Protein AF-A0A2T6BY23-F1 (afdb_monomer_lite)

Secondary structure (DSSP, 8-state):
--HHHHHHHIIIIIIIIIIHHHHHHHHHHHHHHHHHT----STHHHHHHHHHHHHHHHHHHHHHH-HHHHHHHHHS-GGG--HHHHHHHHHHHHHHHHHHHHHHH--HHHHHHHHHS-SS-HHHHHHHHHHHHHHHHHHHHHHHHHHHHHH--

Sequence (153 aa):
MNNEKINAFFNDIVLNKFVLNFVPGLILFFTFSSFVNFSVSDGLLSLLIIVIFSWVLGMLLEMVFFKKVYHTRRTEKEANSNVNEHLNLLYGKLGISILIACLFWIDIEAIMNYFDRSYKDHTEAVFIVIKFLVVVLTGIFLYLHYLKSRIKD

pLDDT: mean 75.95, std 12.86, range [45.44, 92.81]

Foldseek 3Di:
DDVVVVVVVCCVPVLVQPLQQQVLLLLVCVLCCVVVVDPQDDDDVSVVVSRVRSNVSSLVLCCVVVVVVNVCPVPPPPRDDDSVLSVLSSLQSNLVSLQVSLVSPDPVVVVVVVVVDDDDCVPVVVVVVVVSVVSNVSSVVSNVSSVVVVVVD

Structure (mmCIF, N/CA/C/O backbone):
data_AF-A0A2T6BY23-F1
#
_entry.id   AF-A0A2T6BY23-F1
#
loop_
_atom_site.group_PDB
_atom_site.id
_atom_site.type_symbol
_atom_site.label_atom_id
_atom_site.label_alt_id
_atom_site.label_comp_id
_atom_site.label_asym_id
_atom_site.label_entity_id
_atom_site.label_seq_id
_atom_site.pdbx_PDB_ins_code
_atom_site.Cartn_x
_atom_site.Cartn_y
_atom_site.Cartn_z
_atom_site.occupancy
_atom_site.B_iso_or_equiv
_atom_site.auth_seq_id
_atom_site.auth_comp_id
_atom_site.auth_asym_id
_atom_site.auth_atom_id
_atom_site.pdbx_PDB_model_num
ATOM 1 N N . MET A 1 1 ? -2.807 19.699 30.795 1.00 52.25 1 MET A N 1
ATOM 2 C CA . MET A 1 1 ? -3.381 19.012 29.616 1.00 52.25 1 MET A CA 1
ATOM 3 C C . MET A 1 1 ? -3.053 17.535 29.777 1.00 52.25 1 MET A C 1
ATOM 5 O O . MET A 1 1 ? -1.885 17.228 29.947 1.00 52.25 1 MET A O 1
ATOM 9 N N . ASN A 1 2 ? -4.055 16.659 29.912 1.00 66.31 2 ASN A N 1
ATOM 10 C CA . ASN A 1 2 ? -3.843 15.277 30.367 1.00 66.31 2 ASN A CA 1
ATOM 11 C C . ASN A 1 2 ? -3.154 14.459 29.258 1.00 66.31 2 ASN A C 1
ATOM 13 O O . ASN A 1 2 ? -3.706 14.387 28.159 1.00 66.31 2 ASN A O 1
ATOM 17 N N . ASN A 1 3 ? -1.987 13.860 29.527 1.00 70.31 3 ASN A N 1
ATOM 18 C CA . ASN A 1 3 ? -1.213 13.077 28.544 1.00 70.31 3 ASN A CA 1
ATOM 19 C C . ASN A 1 3 ? -2.058 11.999 27.843 1.00 70.31 3 ASN A C 1
ATOM 21 O O . ASN A 1 3 ? -1.875 11.732 26.661 1.00 70.31 3 ASN A O 1
ATOM 25 N N . GLU A 1 4 ? -3.050 11.447 28.536 1.00 73.06 4 GLU A N 1
ATOM 26 C CA . GLU A 1 4 ? -3.992 10.465 27.991 1.00 73.06 4 GLU A CA 1
ATOM 27 C C . GLU A 1 4 ? -4.854 11.017 26.848 1.00 73.06 4 GLU A C 1
ATOM 29 O O . GLU A 1 4 ? -5.078 10.330 25.856 1.00 73.06 4 GLU A O 1
ATOM 34 N N . LYS A 1 5 ? -5.297 12.279 26.934 1.00 71.44 5 LYS A N 1
ATOM 35 C CA . LYS A 1 5 ? -6.093 12.916 25.871 1.00 71.44 5 LYS A CA 1
ATOM 36 C C . LYS A 1 5 ? -5.243 13.224 24.640 1.00 71.44 5 LYS A C 1
ATOM 38 O O . LYS A 1 5 ? -5.735 13.118 23.523 1.00 71.44 5 LYS A O 1
ATOM 43 N N . ILE A 1 6 ? -3.975 13.585 24.849 1.00 72.75 6 ILE A N 1
ATOM 44 C CA . ILE A 1 6 ? -3.017 13.835 23.764 1.00 72.75 6 ILE A CA 1
ATOM 45 C C . ILE A 1 6 ? -2.689 12.522 23.049 1.00 72.75 6 ILE A C 1
ATOM 47 O O . ILE A 1 6 ? -2.744 12.476 21.825 1.00 72.75 6 ILE A O 1
ATOM 51 N N . ASN A 1 7 ? -2.439 11.444 23.796 1.00 72.19 7 ASN A N 1
ATOM 52 C CA . ASN A 1 7 ? -2.195 10.120 23.222 1.00 72.19 7 ASN A CA 1
ATOM 53 C C . ASN A 1 7 ? -3.417 9.582 22.468 1.00 72.19 7 ASN A C 1
ATOM 55 O O . ASN A 1 7 ? -3.268 9.042 21.375 1.00 72.19 7 ASN A O 1
ATOM 59 N N . ALA A 1 8 ? -4.627 9.776 23.000 1.00 69.56 8 ALA A N 1
ATOM 60 C CA . ALA A 1 8 ? -5.859 9.404 22.307 1.00 69.56 8 ALA A CA 1
ATOM 61 C C . ALA A 1 8 ? -6.040 10.188 20.994 1.00 69.56 8 ALA A C 1
ATOM 63 O O . ALA A 1 8 ? -6.354 9.597 19.965 1.00 69.56 8 ALA A O 1
ATOM 64 N N . PHE A 1 9 ? -5.773 11.498 21.007 1.00 73.19 9 PHE A N 1
ATOM 65 C CA . PHE A 1 9 ? -5.810 12.340 19.808 1.00 73.19 9 PHE A CA 1
ATOM 66 C C . PHE A 1 9 ? -4.767 11.909 18.768 1.00 73.19 9 PHE A C 1
ATOM 68 O O . PHE A 1 9 ? -5.081 11.806 17.584 1.00 73.19 9 PHE A O 1
ATOM 75 N N . PHE A 1 10 ? -3.535 11.622 19.197 1.00 72.38 10 PHE A N 1
ATOM 76 C CA . PHE A 1 10 ? -2.470 11.157 18.307 1.00 72.38 10 PHE A CA 1
ATOM 77 C C . PHE A 1 10 ? -2.808 9.804 17.676 1.00 72.38 10 PHE A C 1
ATOM 79 O O . PHE A 1 10 ? -2.665 9.637 16.467 1.00 72.38 10 PHE A O 1
ATOM 86 N N . ASN A 1 11 ? -3.303 8.852 18.465 1.00 71.50 11 ASN A N 1
ATOM 87 C CA . ASN A 1 11 ? -3.685 7.539 17.953 1.00 71.50 11 ASN A CA 1
ATOM 88 C C . ASN A 1 11 ? -4.866 7.637 16.978 1.00 71.50 11 ASN A C 1
ATOM 90 O O . ASN A 1 11 ? -4.831 7.030 15.910 1.00 71.50 11 ASN A O 1
ATOM 94 N N . ASP A 1 12 ? -5.881 8.445 17.281 1.00 69.69 12 ASP A N 1
ATOM 95 C CA . ASP A 1 12 ? -7.041 8.561 16.398 1.00 69.69 12 ASP A CA 1
ATOM 96 C C . ASP A 1 12 ? -6.727 9.323 15.095 1.00 69.69 12 ASP A C 1
ATOM 98 O O . ASP A 1 12 ? -7.106 8.920 13.995 1.00 69.69 12 ASP A O 1
ATOM 102 N N . ILE A 1 13 ? -5.992 10.430 15.173 1.00 72.69 13 ILE A N 1
ATOM 103 C CA . ILE A 1 13 ? -5.765 11.274 13.993 1.00 72.69 13 ILE A CA 1
ATOM 104 C C . ILE A 1 13 ? -4.537 10.827 13.212 1.00 72.69 13 ILE A C 1
ATOM 106 O O . ILE A 1 13 ? -4.606 10.658 11.993 1.00 72.69 13 ILE A O 1
ATOM 110 N N . VAL A 1 14 ? -3.410 10.616 13.889 1.00 74.75 14 VAL A N 1
ATOM 111 C CA . VAL A 1 14 ? -2.148 10.317 13.208 1.00 74.75 14 VAL A CA 1
ATOM 112 C C . VAL A 1 14 ? -2.109 8.857 12.788 1.00 74.75 14 VAL A C 1
ATOM 114 O O . VAL A 1 14 ? -1.868 8.578 11.617 1.00 74.75 14 VAL A O 1
ATOM 117 N N . LEU A 1 15 ? -2.387 7.915 13.690 1.00 72.38 15 LEU A N 1
ATOM 118 C CA . LEU A 1 15 ? -2.303 6.493 13.349 1.00 72.38 15 LEU A CA 1
ATOM 119 C C . LEU A 1 15 ? -3.482 6.064 12.463 1.00 72.38 15 LEU A C 1
ATOM 121 O O . LEU A 1 15 ? -3.281 5.535 11.370 1.00 72.38 15 LEU A O 1
ATOM 125 N N . ASN A 1 16 ? -4.708 6.313 12.923 1.00 70.25 16 ASN A N 1
ATOM 126 C CA . ASN A 1 16 ? -5.914 5.721 12.346 1.00 70.25 16 ASN A CA 1
ATOM 127 C C . ASN A 1 16 ? -6.412 6.445 11.072 1.00 70.25 16 ASN A C 1
ATOM 129 O O . ASN A 1 16 ? -6.846 5.792 10.116 1.00 70.25 16 ASN A O 1
ATOM 133 N N . LYS A 1 17 ? -6.307 7.781 11.004 1.00 72.19 17 LYS A N 1
ATOM 134 C CA . LYS A 1 17 ? -6.788 8.570 9.848 1.00 72.19 17 LYS A CA 1
ATOM 135 C C . LYS A 1 17 ? -5.695 8.904 8.843 1.00 72.19 17 LYS A C 1
ATOM 137 O O . LYS A 1 17 ? -5.932 8.776 7.638 1.00 72.19 17 LYS A O 1
ATOM 142 N N . PHE A 1 18 ? -4.523 9.317 9.321 1.00 79.56 18 PHE A N 1
ATOM 143 C CA . PHE A 1 18 ? -3.410 9.687 8.455 1.00 79.56 18 PHE A CA 1
ATOM 144 C C . PHE A 1 18 ? -2.628 8.449 8.010 1.00 79.56 18 PHE A C 1
ATOM 146 O O . PHE A 1 18 ? -2.816 7.996 6.887 1.00 79.56 18 PHE A O 1
ATOM 153 N N . VAL A 1 19 ? -1.818 7.835 8.873 1.00 83.75 19 VAL A N 1
ATOM 154 C CA . VAL A 1 19 ? -0.853 6.788 8.486 1.00 83.75 19 VAL A CA 1
ATOM 155 C C . VAL A 1 19 ? -1.520 5.603 7.782 1.00 83.75 19 VAL A C 1
ATOM 157 O O . VAL A 1 19 ? -1.057 5.165 6.730 1.00 83.75 19 VAL A O 1
ATOM 160 N N . LEU A 1 20 ? -2.638 5.118 8.318 1.00 85.56 20 LEU A N 1
ATOM 161 C CA . LEU A 1 20 ? -3.294 3.891 7.866 1.00 85.56 20 LEU A CA 1
ATOM 162 C C . LEU A 1 20 ? -3.960 3.979 6.482 1.00 85.56 20 LEU A C 1
ATOM 164 O O . LEU A 1 20 ? -4.191 2.950 5.845 1.00 85.56 20 LEU A O 1
ATOM 168 N N . ASN A 1 21 ? -4.254 5.187 6.001 1.00 86.88 21 ASN A N 1
ATOM 169 C CA . ASN A 1 21 ? -4.840 5.412 4.676 1.00 86.88 21 ASN A CA 1
ATOM 170 C C . ASN A 1 21 ? -3.877 6.167 3.760 1.00 86.88 21 ASN A C 1
ATOM 172 O O . ASN A 1 21 ? -3.647 5.754 2.628 1.00 86.88 21 ASN A O 1
ATOM 176 N N . PHE A 1 22 ? -3.275 7.246 4.253 1.00 89.12 22 PHE A N 1
ATOM 177 C CA . PHE A 1 22 ? -2.408 8.107 3.463 1.00 89.12 22 PHE A CA 1
ATOM 178 C C . PHE A 1 22 ? -1.175 7.367 2.942 1.00 89.12 22 PHE A C 1
ATOM 180 O O . PHE A 1 22 ? -0.908 7.438 1.750 1.00 89.12 22 PHE A O 1
ATOM 187 N N . VAL A 1 23 ? -0.444 6.626 3.785 1.00 89.56 23 VAL A N 1
ATOM 188 C CA . VAL A 1 23 ? 0.831 6.011 3.365 1.00 89.56 23 VAL A CA 1
ATOM 189 C C . VAL A 1 23 ? 0.624 4.910 2.315 1.00 89.56 23 VAL A C 1
ATOM 191 O O . VAL A 1 23 ? 1.245 4.996 1.254 1.00 89.56 23 VAL A O 1
ATOM 194 N N . PRO A 1 24 ? -0.263 3.910 2.517 1.00 89.75 24 PRO A N 1
ATOM 195 C CA . PRO A 1 24 ? -0.519 2.904 1.486 1.00 89.75 24 PRO A CA 1
ATOM 196 C C . PRO A 1 24 ? -1.093 3.508 0.203 1.00 89.75 24 PRO A C 1
ATOM 198 O O . PRO A 1 24 ? -0.792 3.035 -0.892 1.00 89.75 24 PRO A O 1
ATOM 201 N N . GLY A 1 25 ? -1.911 4.552 0.328 1.00 89.69 25 GLY A N 1
ATOM 202 C CA . GLY A 1 25 ? -2.491 5.235 -0.815 1.00 89.69 25 GLY A CA 1
ATOM 203 C C . GLY A 1 25 ? -1.515 6.143 -1.562 1.00 89.69 25 GLY A C 1
ATOM 204 O O . GLY A 1 25 ? -1.657 6.291 -2.768 1.00 89.69 25 GLY A O 1
ATOM 205 N N . LEU A 1 26 ? -0.482 6.670 -0.901 1.00 90.50 26 LEU A N 1
ATOM 206 C CA . LEU A 1 26 ? 0.606 7.420 -1.536 1.00 90.50 26 LEU A CA 1
ATOM 207 C C . LEU A 1 26 ? 1.433 6.519 -2.460 1.00 90.50 26 LEU A C 1
ATOM 209 O O . LEU A 1 26 ? 1.773 6.921 -3.570 1.00 90.50 26 LEU A O 1
ATOM 213 N N . ILE A 1 27 ? 1.695 5.276 -2.039 1.00 88.44 27 ILE A N 1
ATOM 214 C CA . ILE A 1 27 ? 2.345 4.258 -2.884 1.00 88.44 27 ILE A CA 1
ATOM 215 C C . ILE A 1 27 ? 1.515 4.025 -4.153 1.00 88.44 27 ILE A C 1
ATOM 217 O O . ILE A 1 27 ? 2.050 4.041 -5.263 1.00 88.44 27 ILE A O 1
ATOM 221 N N . LEU A 1 28 ? 0.198 3.860 -3.998 1.00 88.44 28 LEU A N 1
ATOM 222 C CA . LEU A 1 28 ? -0.718 3.683 -5.126 1.00 88.44 28 LEU A CA 1
ATOM 223 C C . LEU A 1 28 ? -0.794 4.934 -6.004 1.00 88.44 28 LEU A C 1
ATOM 225 O O . LEU A 1 28 ? -0.814 4.812 -7.223 1.00 88.44 28 LEU A O 1
ATOM 229 N N . PHE A 1 29 ? -0.800 6.128 -5.410 1.00 89.38 29 PHE A N 1
ATOM 230 C CA . PHE A 1 29 ? -0.829 7.383 -6.150 1.00 89.38 29 PHE A CA 1
ATOM 231 C C . PHE A 1 29 ? 0.364 7.482 -7.094 1.00 89.38 29 PHE A C 1
ATOM 233 O O . PHE A 1 29 ? 0.161 7.675 -8.287 1.00 89.38 29 PHE A O 1
ATOM 240 N N . PHE A 1 30 ? 1.586 7.274 -6.593 1.00 84.44 30 PHE A N 1
ATOM 241 C CA . PHE A 1 30 ? 2.781 7.312 -7.439 1.00 84.44 30 PHE A CA 1
ATOM 242 C C . PHE A 1 30 ? 2.815 6.185 -8.475 1.00 84.44 30 PHE A C 1
ATOM 244 O O . PHE A 1 30 ? 3.296 6.387 -9.589 1.00 84.44 30 PHE A O 1
ATOM 251 N N . THR A 1 31 ? 2.259 5.021 -8.130 1.00 83.50 31 THR A N 1
ATOM 252 C CA . THR A 1 31 ? 2.108 3.898 -9.066 1.00 83.50 31 THR A CA 1
ATOM 253 C C . THR A 1 31 ? 1.182 4.257 -10.223 1.00 83.50 31 THR A C 1
ATOM 255 O O . THR A 1 31 ? 1.488 3.933 -11.360 1.00 83.50 31 THR A O 1
ATOM 258 N N . PHE A 1 32 ? 0.051 4.917 -9.963 1.00 82.62 32 PHE A N 1
ATOM 259 C CA . PHE A 1 32 ? -0.921 5.258 -11.003 1.00 82.62 32 PHE A CA 1
ATOM 260 C C . PHE A 1 32 ? -0.607 6.576 -11.715 1.00 82.62 32 PHE A C 1
ATOM 262 O O . PHE A 1 32 ? -0.967 6.742 -12.880 1.00 82.62 32 PHE A O 1
ATOM 269 N N . SER A 1 33 ? 0.086 7.513 -11.062 1.00 78.81 33 SER A N 1
ATOM 270 C CA . SER A 1 33 ? 0.426 8.808 -11.657 1.00 78.81 33 SER A CA 1
ATOM 271 C C . SER A 1 33 ? 1.331 8.675 -12.878 1.00 78.81 33 SER A C 1
ATOM 273 O O . SER A 1 33 ? 1.245 9.512 -13.773 1.00 78.81 33 SER A O 1
ATOM 275 N N . SER A 1 34 ? 2.152 7.618 -12.942 1.00 69.31 34 SER A N 1
ATOM 276 C CA . SER A 1 34 ? 2.974 7.303 -14.117 1.00 69.31 34 SER A CA 1
ATOM 277 C C . SER A 1 34 ? 2.137 6.990 -15.366 1.00 69.31 34 SER A C 1
ATOM 279 O O . SER A 1 34 ? 2.594 7.256 -16.471 1.00 69.31 34 SER A O 1
ATOM 281 N N . PHE A 1 35 ? 0.905 6.493 -15.211 1.00 68.62 35 PHE A N 1
ATOM 282 C CA . PHE A 1 35 ? 0.005 6.178 -16.330 1.00 68.62 35 PHE A CA 1
ATOM 283 C C . PHE A 1 35 ? -0.872 7.353 -16.750 1.00 68.62 35 PHE A C 1
ATOM 285 O O . PHE A 1 35 ? -1.282 7.447 -17.903 1.00 68.62 35 PHE A O 1
ATOM 292 N N . VAL A 1 36 ? -1.201 8.237 -15.808 1.00 66.12 36 VAL A N 1
ATOM 293 C CA . VAL A 1 36 ? -2.190 9.303 -16.029 1.00 66.12 36 VAL A CA 1
ATOM 294 C C . VAL A 1 36 ? -1.535 10.600 -16.529 1.00 66.12 36 VAL A C 1
ATOM 296 O O . VAL A 1 36 ? -2.241 11.560 -16.818 1.00 66.12 36 VAL A O 1
ATOM 299 N N . ASN A 1 37 ? -0.201 10.638 -16.690 1.00 60.25 37 ASN A N 1
ATOM 300 C CA . ASN A 1 37 ? 0.549 11.829 -17.123 1.00 60.25 37 ASN A CA 1
ATOM 301 C C . ASN A 1 37 ? 0.084 13.092 -16.379 1.00 60.25 37 ASN A C 1
ATOM 303 O O . ASN A 1 37 ? -0.197 14.136 -16.970 1.00 60.25 37 ASN A O 1
ATOM 307 N N . PHE A 1 38 ? -0.038 12.985 -15.052 1.00 62.22 38 PHE A N 1
ATOM 308 C CA . PHE A 1 38 ? -0.393 14.129 -14.224 1.00 62.22 38 PHE A CA 1
ATOM 309 C C . PHE A 1 38 ? 0.718 15.179 -14.330 1.00 62.22 38 PHE A C 1
ATOM 311 O O . PHE A 1 38 ? 1.800 15.011 -13.769 1.00 62.22 38 PHE A O 1
ATOM 318 N N . SER A 1 39 ? 0.451 16.283 -15.031 1.00 58.78 39 SER A N 1
ATOM 319 C CA . SER A 1 39 ? 1.289 17.475 -14.952 1.00 58.78 39 SER A CA 1
ATOM 320 C C . SER A 1 39 ? 1.039 18.124 -13.594 1.00 58.78 39 SER A C 1
ATOM 322 O O . SER A 1 39 ? 0.063 18.848 -13.391 1.00 58.78 39 SER A O 1
ATOM 324 N N . VAL A 1 40 ? 1.892 17.791 -12.637 1.00 59.16 40 VAL A N 1
ATOM 325 C CA . VAL A 1 40 ? 1.913 18.387 -11.305 1.00 59.16 40 VAL A CA 1
ATOM 326 C C . VAL A 1 40 ? 2.276 19.868 -11.489 1.00 59.16 40 VAL A C 1
ATOM 328 O O . VAL A 1 40 ? 3.424 20.183 -11.783 1.00 59.16 40 VAL A O 1
ATOM 331 N N . SER A 1 41 ? 1.292 20.775 -11.426 1.00 58.00 41 SER A N 1
ATOM 332 C CA . SER A 1 41 ? 1.522 22.221 -11.576 1.00 58.00 41 SER A CA 1
ATOM 333 C C . SER A 1 41 ? 2.369 22.771 -10.422 1.00 58.00 41 SER A C 1
ATOM 335 O O . SER A 1 41 ? 2.550 22.104 -9.400 1.00 58.00 41 SER A O 1
ATOM 337 N N . ASP A 1 42 ? 2.836 24.014 -10.522 1.00 60.97 42 ASP A N 1
ATOM 338 C CA . ASP A 1 42 ? 3.673 24.607 -9.477 1.00 60.97 42 ASP A CA 1
ATOM 339 C C . ASP A 1 42 ? 2.9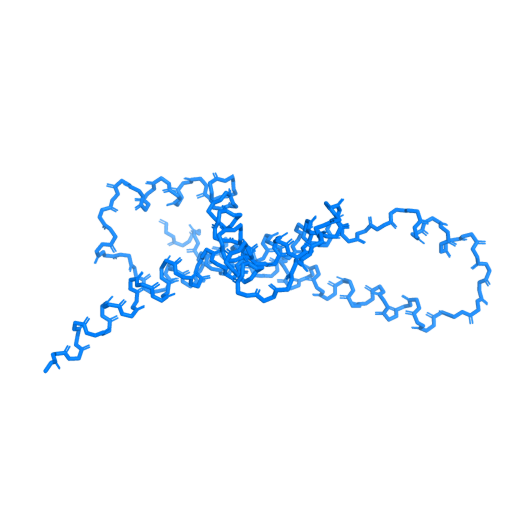77 24.673 -8.100 1.00 60.97 42 ASP A C 1
ATOM 341 O O . ASP A 1 42 ? 1.875 25.206 -7.939 1.00 60.97 42 ASP A O 1
ATOM 345 N N . GLY A 1 43 ? 3.670 24.157 -7.081 1.00 73.94 43 GLY A N 1
ATOM 346 C CA . GLY A 1 43 ? 3.441 24.473 -5.669 1.00 73.94 43 GLY A CA 1
ATOM 347 C C . GLY A 1 43 ? 2.280 23.762 -4.954 1.00 73.94 43 GLY A C 1
ATOM 348 O O . GLY A 1 43 ? 1.988 2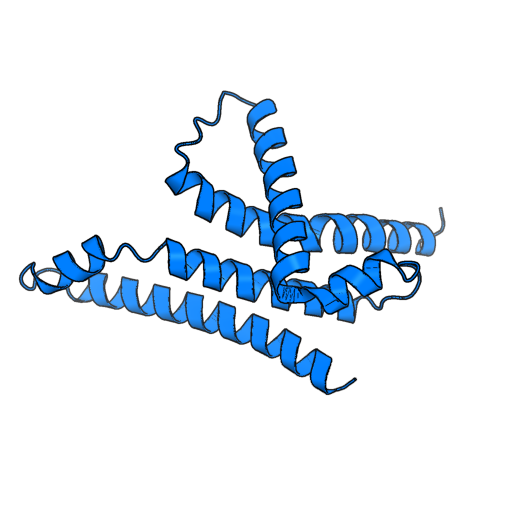2.587 -5.161 1.00 73.94 43 GLY A O 1
ATOM 349 N N . LEU A 1 44 ? 1.660 24.484 -4.013 1.00 74.00 44 LEU A N 1
ATOM 350 C CA . LEU A 1 44 ? 0.781 23.973 -2.945 1.00 74.00 44 LEU A CA 1
ATOM 351 C C . LEU A 1 44 ? -0.435 23.165 -3.443 1.00 74.00 44 LEU A C 1
ATOM 353 O O . LEU A 1 44 ? -0.895 22.251 -2.758 1.00 74.00 44 LEU A O 1
ATOM 357 N N . LEU A 1 45 ? -0.937 23.483 -4.641 1.00 78.81 45 LEU A N 1
ATOM 358 C CA . LEU A 1 45 ? -2.067 22.795 -5.275 1.00 78.81 45 LEU A CA 1
ATOM 359 C C . LEU A 1 45 ? -1.742 21.322 -5.552 1.00 78.81 45 LEU A C 1
ATOM 361 O O . LEU A 1 45 ? -2.543 20.431 -5.285 1.00 78.81 45 LEU A O 1
ATOM 365 N N . SER A 1 46 ? -0.531 21.067 -6.030 1.00 78.62 46 SER A N 1
ATOM 366 C CA . SER A 1 46 ? -0.037 19.729 -6.324 1.00 78.62 46 SER A CA 1
ATOM 367 C C . SER A 1 46 ? 0.079 18.871 -5.075 1.00 78.62 46 SER A C 1
ATOM 369 O O . SER A 1 46 ? -0.330 17.712 -5.074 1.00 78.62 46 SER A O 1
ATOM 371 N N . LEU A 1 47 ? 0.550 19.461 -3.975 1.00 81.25 47 LEU A N 1
ATOM 372 C CA . LEU A 1 47 ? 0.599 18.781 -2.685 1.00 81.25 47 LEU A CA 1
ATOM 373 C C . LEU A 1 47 ? -0.812 18.431 -2.198 1.00 81.25 47 LEU A C 1
ATOM 375 O O . LEU A 1 47 ? -1.037 17.315 -1.736 1.00 81.25 47 LEU A O 1
ATOM 379 N N . LEU A 1 48 ? -1.780 19.337 -2.362 1.00 85.12 48 LEU A N 1
ATOM 380 C CA . LEU A 1 48 ? -3.177 19.077 -2.011 1.00 85.12 48 LEU A CA 1
ATOM 381 C C . LEU A 1 48 ? -3.767 17.917 -2.830 1.00 85.12 48 LEU A C 1
ATOM 383 O O . LEU A 1 48 ? -4.413 17.038 -2.262 1.00 85.12 48 LEU A O 1
ATOM 387 N N . ILE A 1 49 ? -3.515 17.888 -4.142 1.00 85.19 49 ILE A N 1
ATOM 388 C CA . ILE A 1 49 ? -3.959 16.808 -5.036 1.00 85.19 49 ILE A CA 1
ATOM 389 C C . ILE A 1 49 ? -3.362 15.477 -4.581 1.00 85.19 49 ILE A C 1
ATOM 391 O O . ILE A 1 49 ? -4.109 14.528 -4.345 1.00 85.19 49 ILE A O 1
ATOM 395 N N . ILE A 1 50 ? -2.041 15.419 -4.383 1.00 87.50 50 ILE A N 1
ATOM 396 C CA . ILE A 1 50 ? -1.359 14.214 -3.894 1.00 87.50 50 ILE A CA 1
ATOM 397 C C . ILE A 1 50 ? -2.002 13.754 -2.587 1.00 87.50 50 ILE A C 1
ATOM 399 O O . ILE A 1 50 ? -2.308 12.572 -2.443 1.00 87.50 50 ILE A O 1
ATOM 403 N N . VAL A 1 51 ? -2.264 14.672 -1.654 1.00 87.62 51 VAL A N 1
ATOM 404 C CA . VAL A 1 51 ? -2.843 14.327 -0.355 1.00 87.62 51 VAL A CA 1
ATOM 405 C C . VAL A 1 51 ? -4.244 13.748 -0.476 1.00 87.62 51 VAL A C 1
ATOM 407 O O . VAL A 1 51 ? -4.507 12.677 0.075 1.00 87.62 51 VAL A O 1
ATOM 410 N N . ILE A 1 52 ? -5.126 14.412 -1.220 1.00 88.50 52 ILE A N 1
ATOM 411 C CA . ILE A 1 52 ? -6.512 13.973 -1.385 1.00 88.50 52 ILE A CA 1
ATOM 412 C C . ILE A 1 52 ? -6.556 12.620 -2.098 1.00 88.50 52 ILE A C 1
ATOM 414 O O . ILE A 1 52 ? -7.184 11.687 -1.596 1.00 88.50 52 ILE A O 1
ATOM 418 N N . PHE A 1 53 ? -5.864 12.481 -3.231 1.00 89.38 53 PHE A N 1
ATOM 419 C CA . PHE A 1 53 ? -5.885 11.236 -3.996 1.00 89.38 53 PHE A CA 1
ATOM 420 C C . PHE A 1 53 ? -5.225 10.085 -3.243 1.00 89.38 53 PHE A C 1
ATOM 422 O O . PHE A 1 53 ? -5.775 8.987 -3.242 1.00 89.38 53 PHE A O 1
ATOM 429 N N . SER A 1 54 ? -4.109 10.322 -2.550 1.00 90.88 54 SER A N 1
ATOM 430 C CA . SER A 1 54 ? -3.472 9.293 -1.719 1.00 90.88 54 SER A CA 1
ATOM 431 C C . SER A 1 54 ? -4.428 8.812 -0.636 1.00 90.88 54 SER A C 1
ATOM 433 O O . SER A 1 54 ? -4.612 7.615 -0.444 1.00 90.88 54 SER A O 1
ATOM 435 N N . TRP A 1 55 ? -5.116 9.726 0.044 1.00 90.38 55 TRP A N 1
ATOM 436 C CA . TRP A 1 55 ? -6.058 9.332 1.083 1.00 90.38 55 TRP A CA 1
ATOM 437 C C . TRP A 1 55 ? -7.250 8.540 0.527 1.00 90.38 55 TRP A C 1
ATOM 439 O O . TRP A 1 55 ? -7.611 7.498 1.081 1.00 90.38 55 TRP A O 1
ATOM 449 N N . VAL A 1 56 ? -7.809 8.977 -0.607 1.00 89.62 56 VAL A N 1
ATOM 450 C CA . VAL A 1 56 ? -8.896 8.277 -1.309 1.00 89.62 56 VAL A CA 1
ATOM 451 C C . VAL A 1 56 ? -8.455 6.887 -1.767 1.00 89.62 56 VAL A C 1
ATOM 453 O O . VAL A 1 56 ? -9.164 5.917 -1.510 1.00 89.62 56 VAL A O 1
ATOM 456 N N . LEU A 1 57 ? -7.276 6.755 -2.375 1.00 91.31 57 LEU A N 1
ATOM 457 C CA . LEU A 1 57 ? -6.736 5.469 -2.822 1.00 91.31 57 LEU A CA 1
ATOM 458 C C . LEU A 1 57 ? -6.504 4.509 -1.653 1.00 91.31 57 LEU A C 1
ATOM 460 O O . LEU A 1 57 ? -6.835 3.331 -1.757 1.00 91.31 57 LEU A O 1
ATOM 464 N N . GLY A 1 58 ? -6.004 5.000 -0.519 1.00 89.88 58 GLY A N 1
ATOM 465 C CA . GLY A 1 58 ? -5.836 4.190 0.687 1.00 89.88 58 GLY A CA 1
ATOM 466 C C . GLY A 1 58 ? -7.154 3.694 1.285 1.00 89.88 58 GLY A C 1
ATOM 467 O O . GLY A 1 58 ? -7.232 2.556 1.756 1.00 89.88 58 GLY A O 1
ATOM 468 N N . MET A 1 59 ? -8.206 4.519 1.236 1.00 88.12 59 MET A N 1
ATOM 469 C CA . MET A 1 59 ? -9.5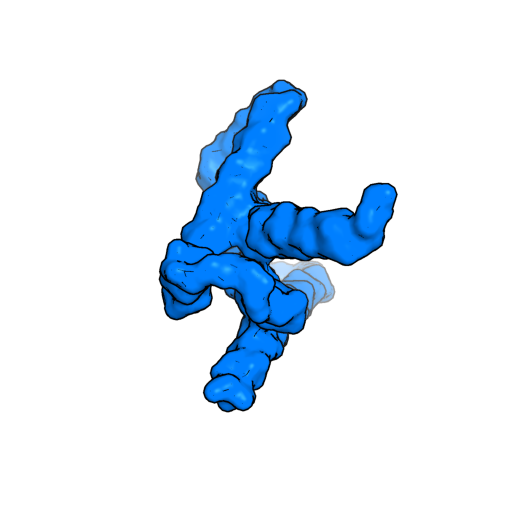57 4.110 1.634 1.00 88.12 59 MET A CA 1
ATOM 470 C C . MET A 1 59 ? -10.166 3.106 0.651 1.00 88.12 59 MET A C 1
ATOM 472 O O . MET A 1 59 ? -10.761 2.119 1.080 1.00 88.12 59 MET A O 1
ATOM 476 N N . LEU A 1 60 ? -9.994 3.318 -0.658 1.00 90.00 60 LEU A N 1
ATOM 477 C CA . LEU A 1 60 ? -10.450 2.384 -1.690 1.00 90.00 60 LEU A CA 1
ATOM 478 C C . LEU A 1 60 ? -9.755 1.027 -1.557 1.00 90.00 60 LEU A C 1
ATOM 480 O O . LEU A 1 60 ? -10.413 -0.007 -1.640 1.00 90.00 60 LEU A O 1
ATOM 484 N N . LEU A 1 61 ? -8.452 1.022 -1.272 1.00 91.50 61 LEU A N 1
ATOM 485 C CA . LEU A 1 61 ? -7.698 -0.195 -0.991 1.00 91.50 61 LEU A CA 1
ATOM 486 C C . LEU A 1 61 ? -8.305 -0.966 0.189 1.00 91.50 61 LEU A C 1
ATOM 488 O O . LEU A 1 61 ? -8.521 -2.174 0.093 1.00 91.50 61 LEU A O 1
ATOM 492 N N . GLU A 1 62 ? -8.611 -0.274 1.292 1.00 88.62 62 GLU A N 1
ATOM 493 C CA . GLU A 1 62 ? -9.279 -0.883 2.448 1.00 88.62 62 GLU A CA 1
ATOM 494 C C . GLU A 1 62 ? -10.643 -1.460 2.073 1.00 88.62 62 GLU A C 1
ATOM 496 O O . GLU A 1 62 ? -10.962 -2.588 2.436 1.00 88.62 62 GLU A O 1
ATOM 501 N N . MET A 1 63 ? -11.433 -0.711 1.309 1.00 87.62 63 MET A N 1
ATOM 502 C CA . MET A 1 63 ? -12.768 -1.125 0.894 1.00 87.62 63 MET A CA 1
ATOM 503 C C . MET A 1 63 ? -12.743 -2.378 0.006 1.00 87.62 63 MET A C 1
ATOM 505 O O . MET A 1 63 ? -13.590 -3.256 0.173 1.00 87.62 63 MET A O 1
ATOM 509 N N . VAL A 1 64 ? -11.782 -2.475 -0.917 1.00 88.75 64 VAL A N 1
ATOM 510 C CA . VAL A 1 64 ? -11.682 -3.586 -1.875 1.00 88.75 64 VAL A CA 1
ATOM 511 C C . VAL A 1 64 ? -11.049 -4.821 -1.234 1.00 88.75 64 VAL A C 1
ATOM 513 O O . VAL A 1 64 ? -11.635 -5.902 -1.275 1.00 88.75 64 VAL A O 1
ATOM 516 N N . PHE A 1 65 ? -9.879 -4.675 -0.610 1.00 87.19 65 PHE A N 1
ATOM 517 C CA . PHE A 1 65 ? -9.083 -5.813 -0.128 1.00 87.19 65 PHE A CA 1
ATOM 518 C C . PHE A 1 65 ? -9.338 -6.164 1.341 1.00 87.19 65 PHE A C 1
ATOM 520 O O . PHE A 1 65 ? -9.089 -7.292 1.761 1.00 87.19 65 PHE A O 1
ATOM 527 N N . PHE A 1 66 ? -9.868 -5.226 2.128 1.00 87.94 66 PHE A N 1
ATOM 528 C CA . PHE A 1 66 ? -10.083 -5.373 3.571 1.00 87.94 66 PHE A CA 1
ATOM 529 C C . PHE A 1 66 ? -11.536 -5.062 3.965 1.00 87.94 66 PHE A C 1
ATOM 531 O O . PHE A 1 66 ? -11.802 -4.553 5.055 1.00 87.94 66 PHE A O 1
ATOM 538 N N . LYS A 1 67 ? -12.498 -5.414 3.098 1.00 84.06 67 LYS A N 1
ATOM 539 C CA . LYS A 1 67 ? -13.931 -5.078 3.215 1.00 84.06 67 LYS A CA 1
ATOM 540 C C . LYS A 1 67 ? -14.522 -5.295 4.614 1.00 84.06 67 LYS A C 1
ATOM 542 O O . LYS A 1 67 ? -15.254 -4.442 5.110 1.00 84.06 67 LYS A O 1
ATOM 547 N N . LYS A 1 68 ? -14.206 -6.423 5.267 1.00 81.31 68 LYS A N 1
ATOM 548 C CA . LYS A 1 68 ? -14.687 -6.729 6.629 1.00 81.31 68 LYS A CA 1
ATOM 549 C C . LYS A 1 68 ? -14.225 -5.665 7.633 1.00 81.31 68 LYS A C 1
ATOM 551 O O . LYS A 1 68 ? -15.037 -5.177 8.405 1.00 81.31 68 LYS A O 1
ATOM 556 N N . VAL A 1 69 ? -12.949 -5.282 7.579 1.00 82.56 69 VAL A N 1
ATOM 557 C CA . VAL A 1 69 ? -12.356 -4.274 8.472 1.00 82.56 69 VAL A CA 1
ATOM 558 C C . VAL A 1 69 ? -12.912 -2.882 8.182 1.00 82.56 69 VAL A C 1
ATOM 560 O O . VAL A 1 69 ? -13.275 -2.172 9.116 1.00 82.56 69 VAL A O 1
ATOM 563 N N . TYR A 1 70 ? -13.070 -2.541 6.899 1.00 81.44 70 TYR A N 1
ATOM 564 C CA . TYR A 1 70 ? -13.688 -1.286 6.473 1.00 81.44 70 TYR A CA 1
ATOM 565 C C . TYR A 1 70 ? -15.105 -1.116 7.045 1.00 81.44 70 TYR A C 1
ATOM 567 O O . TYR A 1 70 ? -15.440 -0.060 7.581 1.00 81.44 70 TYR A O 1
ATOM 575 N N . HIS A 1 71 ? -15.940 -2.160 6.969 1.00 78.19 71 HIS A N 1
ATOM 576 C CA . HIS A 1 71 ? -17.287 -2.116 7.542 1.00 78.19 71 HIS A CA 1
ATOM 577 C C . HIS A 1 71 ? -17.256 -1.997 9.065 1.00 78.19 71 HIS A C 1
ATOM 579 O O . HIS A 1 71 ? -17.925 -1.111 9.589 1.00 78.19 71 HIS A O 1
ATOM 585 N N . THR A 1 72 ? -16.449 -2.815 9.752 1.00 76.56 72 THR A N 1
ATOM 586 C CA . THR A 1 72 ? -16.323 -2.777 11.217 1.00 76.56 72 THR A CA 1
ATOM 587 C C . THR A 1 72 ? -15.933 -1.387 11.714 1.00 76.56 72 THR A C 1
ATOM 589 O O . THR A 1 72 ? -16.616 -0.847 12.576 1.00 76.56 72 THR A O 1
ATOM 592 N N . ARG A 1 73 ? -14.923 -0.745 11.113 1.00 73.62 73 ARG A N 1
ATOM 593 C CA . ARG A 1 73 ? -14.500 0.615 11.496 1.00 73.62 73 ARG A CA 1
ATOM 594 C C . ARG A 1 73 ? -15.552 1.694 11.239 1.00 73.62 73 ARG A C 1
ATOM 596 O O . ARG A 1 73 ? -15.526 2.736 11.883 1.00 73.62 73 ARG A O 1
ATOM 603 N N . ARG A 1 74 ? -16.467 1.473 10.290 1.00 71.94 74 ARG A N 1
ATOM 604 C CA . ARG A 1 74 ? -17.540 2.426 9.970 1.00 71.94 74 ARG A CA 1
ATOM 605 C C . ARG A 1 74 ? -18.767 2.255 10.871 1.00 71.94 74 ARG A C 1
ATOM 607 O O . ARG A 1 74 ? -19.499 3.222 11.066 1.00 71.94 74 ARG A O 1
ATOM 614 N N . THR A 1 75 ? -19.022 1.043 11.370 1.00 68.50 75 THR A N 1
ATOM 615 C CA . THR A 1 75 ? -20.217 0.710 12.166 1.00 68.50 75 THR A CA 1
ATOM 616 C C . THR A 1 75 ? -19.964 0.656 13.668 1.00 68.50 75 THR A C 1
ATOM 618 O O . THR A 1 75 ? -20.842 1.033 14.441 1.00 68.50 75 THR A O 1
ATOM 621 N N . GLU A 1 76 ? -18.791 0.198 14.103 1.00 58.19 76 GLU A N 1
ATOM 622 C CA . GLU A 1 76 ? -18.408 0.185 15.513 1.00 58.19 76 GLU A CA 1
ATOM 623 C C . GLU A 1 76 ? -17.649 1.469 15.837 1.00 58.19 76 GLU A C 1
ATOM 625 O O . GLU A 1 76 ? -16.740 1.872 15.114 1.00 58.19 76 GLU A O 1
ATOM 630 N N . LYS A 1 77 ? -18.047 2.142 16.925 1.00 54.03 77 LYS A N 1
ATOM 631 C CA . LYS A 1 77 ? -17.344 3.327 17.426 1.00 54.03 77 LYS A CA 1
ATOM 632 C C . LYS A 1 77 ? -15.857 2.986 17.553 1.00 54.03 77 LYS A C 1
ATOM 634 O O . LYS A 1 77 ? -15.514 2.122 18.353 1.00 54.03 77 LYS A O 1
ATOM 639 N N . GLU A 1 78 ? -15.006 3.728 16.839 1.00 53.09 78 GLU A N 1
ATOM 640 C CA . GLU A 1 78 ? -13.527 3.670 16.809 1.00 53.09 78 GLU A CA 1
ATOM 641 C C . GLU A 1 78 ? -12.838 3.675 18.197 1.00 53.09 78 GLU A C 1
ATOM 643 O O . GLU A 1 78 ? -11.622 3.567 18.299 1.00 53.09 78 GLU A O 1
ATOM 648 N N . ALA A 1 79 ? -13.599 3.784 19.286 1.00 46.75 79 ALA A N 1
ATOM 649 C CA . ALA A 1 79 ? -13.136 4.058 20.635 1.00 46.75 79 ALA A CA 1
ATOM 650 C C . ALA A 1 79 ? -12.346 2.923 21.315 1.00 46.75 79 ALA A C 1
ATOM 652 O O . ALA A 1 79 ? -11.682 3.208 22.304 1.00 46.75 79 ALA A O 1
ATOM 653 N N . ASN A 1 80 ? -12.398 1.678 20.822 1.00 49.75 80 ASN A N 1
ATOM 654 C CA . ASN A 1 80 ? -11.782 0.527 21.508 1.00 49.75 80 ASN A CA 1
ATOM 655 C C . ASN A 1 80 ? -10.864 -0.346 20.637 1.00 49.75 80 ASN A C 1
ATOM 657 O O . ASN A 1 80 ? -10.391 -1.376 21.117 1.00 49.75 80 ASN A O 1
ATOM 661 N N . SER A 1 81 ? -10.589 0.031 19.385 1.00 57.38 81 SER A N 1
ATOM 662 C CA . SER A 1 81 ? -9.669 -0.763 18.565 1.00 57.38 81 SER A CA 1
ATOM 663 C C . SER A 1 81 ? -8.230 -0.588 19.060 1.00 57.38 81 SER A C 1
ATOM 665 O O . SER A 1 81 ? -7.731 0.525 19.242 1.00 57.38 81 SER A O 1
ATOM 667 N N . ASN A 1 82 ? -7.568 -1.714 19.320 1.00 69.19 82 ASN A N 1
ATOM 668 C CA . ASN A 1 82 ? -6.234 -1.755 19.903 1.00 69.19 82 ASN A CA 1
ATOM 669 C C . ASN A 1 82 ? -5.198 -1.219 18.893 1.00 69.19 82 ASN A C 1
ATOM 671 O O . ASN A 1 82 ? -5.311 -1.438 17.684 1.00 69.19 82 ASN A O 1
ATOM 675 N N . VAL A 1 83 ? -4.146 -0.541 19.360 1.00 73.19 83 VAL A N 1
ATOM 676 C CA . VAL A 1 83 ? -3.068 -0.010 18.495 1.00 73.19 83 VAL A CA 1
ATOM 677 C C . VAL A 1 83 ? -2.449 -1.122 17.637 1.00 73.19 83 VAL A C 1
ATOM 679 O O . VAL A 1 83 ? -2.134 -0.911 16.467 1.00 73.19 83 VAL A O 1
ATOM 682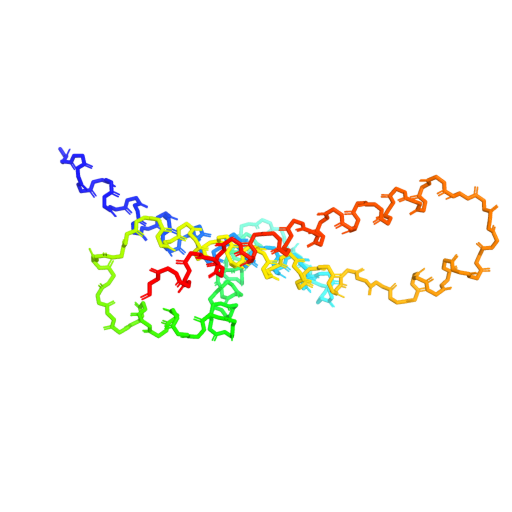 N N . ASN A 1 84 ? -2.359 -2.337 18.183 1.00 77.50 84 ASN A N 1
ATOM 683 C CA . ASN A 1 84 ? -1.859 -3.506 17.461 1.00 77.50 84 ASN A CA 1
ATOM 684 C C . ASN A 1 84 ? -2.718 -3.883 16.243 1.00 77.50 84 ASN A C 1
ATOM 686 O O . ASN A 1 84 ? -2.172 -4.297 15.223 1.00 77.50 84 ASN A O 1
ATOM 690 N N . GLU A 1 85 ? -4.041 -3.716 16.303 1.00 78.81 85 GLU A N 1
ATOM 691 C CA . GLU A 1 85 ? -4.924 -4.001 15.164 1.00 78.81 85 GLU A CA 1
ATOM 692 C C . GLU A 1 85 ? -4.699 -3.006 14.026 1.00 78.81 85 GLU A C 1
ATOM 694 O O . GLU A 1 85 ? -4.620 -3.399 12.861 1.00 78.81 85 GLU A O 1
ATOM 699 N N . HIS A 1 86 ? -4.525 -1.727 14.366 1.00 78.69 86 HIS A N 1
ATOM 700 C CA . HIS A 1 86 ? -4.222 -0.673 13.402 1.00 78.69 86 HIS A CA 1
ATOM 701 C C . HIS A 1 86 ? -2.866 -0.899 12.731 1.00 78.69 86 HIS A C 1
ATOM 703 O O . HIS A 1 86 ? -2.755 -0.772 11.513 1.00 78.69 86 HIS A O 1
ATOM 709 N N . LEU A 1 87 ? -1.842 -1.283 13.499 1.00 81.38 87 LEU A N 1
ATOM 710 C CA . LEU A 1 87 ? -0.524 -1.613 12.953 1.00 81.38 87 LEU A CA 1
ATOM 711 C C . LEU A 1 87 ? -0.580 -2.837 12.034 1.00 81.38 87 LEU A C 1
ATOM 713 O O . LEU A 1 87 ? -0.020 -2.810 10.940 1.00 81.38 87 LEU A O 1
ATOM 717 N N . ASN A 1 88 ? -1.310 -3.883 12.425 1.00 85.56 88 ASN A N 1
ATOM 718 C CA . ASN A 1 88 ? -1.491 -5.059 11.578 1.00 85.56 88 ASN A CA 1
ATOM 719 C C . ASN A 1 88 ? -2.210 -4.705 10.272 1.00 85.56 88 ASN A C 1
ATOM 721 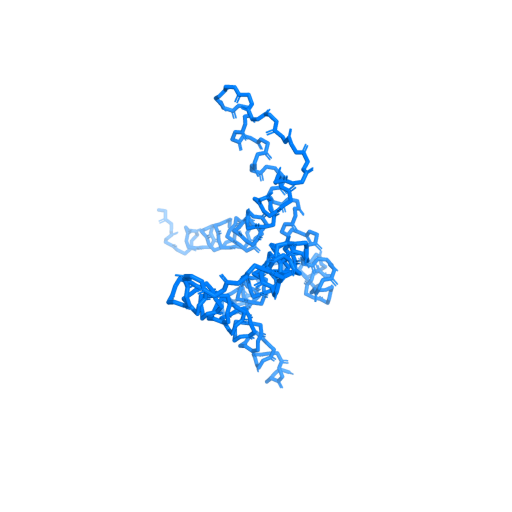O O . ASN A 1 88 ? -1.771 -5.120 9.199 1.00 85.56 88 ASN A O 1
ATOM 725 N N . LEU A 1 89 ? -3.282 -3.913 10.338 1.00 87.06 89 LEU A N 1
ATOM 726 C CA . LEU A 1 89 ? -4.000 -3.445 9.154 1.00 87.06 89 LEU A CA 1
ATOM 727 C C . LEU A 1 89 ? -3.109 -2.580 8.254 1.00 87.06 89 LEU A C 1
ATOM 729 O O . LEU A 1 89 ? -3.132 -2.749 7.036 1.00 87.06 89 LEU A O 1
ATOM 733 N N . LEU A 1 90 ? -2.292 -1.699 8.838 1.00 88.44 90 LEU A N 1
ATOM 734 C CA . LEU A 1 90 ? -1.299 -0.918 8.105 1.00 88.44 90 LEU A CA 1
ATOM 735 C C . LEU A 1 90 ? -0.322 -1.832 7.356 1.00 88.44 90 LEU A C 1
ATOM 737 O O . LEU A 1 90 ? -0.115 -1.623 6.163 1.00 88.44 90 LEU A O 1
ATOM 741 N N . TYR A 1 91 ? 0.228 -2.868 8.000 1.00 87.06 91 TYR A N 1
ATOM 742 C CA . TYR A 1 91 ? 1.101 -3.835 7.323 1.00 87.06 91 TYR A CA 1
ATOM 743 C C . TYR A 1 91 ? 0.394 -4.547 6.170 1.00 87.06 91 TYR A C 1
ATOM 745 O O . TYR A 1 91 ? 0.955 -4.640 5.080 1.00 87.06 91 TYR A O 1
ATOM 753 N N . GLY A 1 92 ? -0.854 -4.980 6.369 1.00 89.00 92 GLY A N 1
ATOM 754 C CA . GLY A 1 92 ? -1.650 -5.600 5.311 1.00 89.00 92 GLY A CA 1
ATOM 755 C C . GLY A 1 92 ? -1.820 -4.676 4.107 1.00 89.00 92 GLY A C 1
ATOM 756 O O . GLY A 1 92 ? -1.572 -5.080 2.970 1.00 89.00 92 GLY A O 1
ATOM 757 N N . LYS A 1 93 ? -2.188 -3.416 4.353 1.00 92.81 93 LYS A N 1
ATOM 758 C CA . LYS A 1 93 ? -2.361 -2.407 3.304 1.00 92.81 93 LYS A CA 1
ATOM 759 C C . LYS A 1 93 ? -1.060 -2.070 2.590 1.00 92.81 93 LYS A C 1
ATOM 761 O O . LYS A 1 93 ? -1.056 -2.028 1.368 1.00 92.81 93 LYS A O 1
ATOM 766 N N . LEU A 1 94 ? 0.038 -1.870 3.322 1.00 90.19 94 LEU A N 1
ATOM 767 C CA . LEU A 1 94 ? 1.359 -1.644 2.729 1.00 90.19 94 LEU A CA 1
ATOM 768 C C . LEU A 1 94 ? 1.771 -2.820 1.839 1.00 90.19 94 LEU A C 1
ATOM 770 O O . LEU A 1 94 ? 2.216 -2.601 0.717 1.00 90.19 94 LEU A O 1
ATOM 774 N N . GLY A 1 95 ? 1.561 -4.053 2.308 1.00 87.75 95 GLY A N 1
ATOM 775 C CA . GLY A 1 95 ? 1.842 -5.261 1.538 1.00 87.75 95 GLY A CA 1
ATOM 776 C C . GLY A 1 95 ? 1.083 -5.293 0.212 1.00 87.75 95 GLY A C 1
ATOM 777 O O . GLY A 1 95 ? 1.698 -5.431 -0.842 1.00 87.75 95 GLY A O 1
ATOM 778 N N . ILE A 1 96 ? -0.237 -5.083 0.243 1.00 91.06 96 ILE A N 1
ATOM 779 C CA . ILE A 1 96 ? -1.052 -5.054 -0.980 1.00 91.06 96 ILE A CA 1
ATOM 780 C C . ILE A 1 96 ? -0.683 -3.872 -1.885 1.00 91.06 96 ILE A C 1
ATOM 782 O O . ILE A 1 96 ? -0.563 -4.066 -3.091 1.00 91.06 96 ILE A O 1
ATOM 786 N N . SER A 1 97 ? -0.452 -2.673 -1.341 1.00 91.00 97 SER A N 1
ATOM 787 C CA . SER A 1 97 ? -0.021 -1.517 -2.139 1.00 91.00 97 SER A CA 1
ATOM 788 C C . SER A 1 97 ? 1.288 -1.785 -2.878 1.00 91.00 97 SER A C 1
ATOM 790 O O . SER A 1 97 ? 1.400 -1.432 -4.047 1.00 91.00 97 SER A O 1
ATOM 792 N N . ILE A 1 98 ? 2.258 -2.438 -2.227 1.00 87.69 98 ILE A N 1
ATOM 793 C CA . ILE A 1 98 ? 3.526 -2.837 -2.853 1.00 87.69 98 ILE A CA 1
ATOM 794 C C . ILE A 1 98 ? 3.283 -3.871 -3.956 1.00 87.69 98 ILE A C 1
ATOM 796 O O . ILE A 1 98 ? 3.838 -3.743 -5.041 1.00 87.69 98 ILE A O 1
ATOM 800 N N . LEU A 1 99 ? 2.436 -4.875 -3.713 1.00 88.69 99 LEU A N 1
ATOM 801 C CA . LEU A 1 99 ? 2.131 -5.896 -4.720 1.00 88.69 99 LEU A CA 1
ATOM 802 C C . LEU A 1 99 ? 1.432 -5.306 -5.947 1.00 88.69 99 LEU A C 1
ATOM 804 O O . LEU A 1 99 ? 1.793 -5.642 -7.071 1.00 88.69 99 LEU A O 1
ATOM 808 N N . ILE A 1 100 ? 0.484 -4.388 -5.743 1.00 87.56 100 ILE A N 1
ATOM 809 C CA . ILE A 1 100 ? -0.146 -3.635 -6.832 1.00 87.56 100 ILE A CA 1
ATOM 810 C C . ILE A 1 100 ? 0.913 -2.808 -7.567 1.00 87.56 100 ILE A C 1
ATOM 812 O O . ILE A 1 100 ? 0.997 -2.894 -8.788 1.00 87.56 100 ILE A O 1
ATOM 816 N N . ALA A 1 101 ? 1.767 -2.077 -6.847 1.00 85.81 101 ALA A N 1
ATOM 817 C CA . ALA A 1 101 ? 2.854 -1.313 -7.453 1.00 85.81 101 ALA A CA 1
ATOM 818 C C . ALA A 1 101 ? 3.756 -2.185 -8.335 1.00 85.81 101 ALA A C 1
ATOM 820 O O . ALA A 1 101 ? 4.043 -1.817 -9.469 1.00 85.81 101 ALA A O 1
ATOM 821 N N . CYS A 1 102 ? 4.130 -3.377 -7.865 1.00 83.88 102 CYS A N 1
ATOM 822 C CA . CYS A 1 102 ? 4.905 -4.336 -8.646 1.00 83.88 102 CYS A CA 1
ATOM 823 C C . CYS A 1 102 ? 4.177 -4.805 -9.911 1.00 83.88 102 CYS A C 1
ATOM 825 O O . CYS A 1 102 ? 4.815 -4.898 -10.954 1.00 83.88 102 CYS A O 1
ATOM 827 N N . LEU A 1 103 ? 2.871 -5.087 -9.845 1.00 81.44 103 LEU A N 1
ATOM 828 C CA . LEU A 1 103 ? 2.092 -5.524 -11.011 1.00 81.44 103 LEU A CA 1
ATOM 829 C C . LEU A 1 103 ? 2.056 -4.463 -12.113 1.00 81.44 103 LEU A C 1
ATOM 831 O O . LEU A 1 103 ? 2.178 -4.802 -13.284 1.00 81.44 103 LEU A O 1
ATOM 835 N N . PHE A 1 104 ? 1.909 -3.194 -11.735 1.00 74.81 104 PHE A N 1
ATOM 836 C CA . PHE A 1 104 ? 1.870 -2.084 -12.686 1.00 74.81 104 PHE A CA 1
ATOM 837 C C . PHE A 1 104 ? 3.265 -1.627 -13.132 1.00 74.81 104 PHE A C 1
ATOM 839 O O . PHE A 1 104 ? 3.405 -1.071 -14.212 1.00 74.81 104 PHE A O 1
ATOM 846 N N . TRP A 1 105 ? 4.313 -1.879 -12.345 1.00 70.00 105 TRP A N 1
ATOM 847 C CA . TRP A 1 105 ? 5.690 -1.597 -12.759 1.00 70.00 105 TRP A CA 1
ATOM 848 C C . TRP A 1 105 ? 6.202 -2.586 -13.817 1.00 70.00 105 TRP A C 1
ATOM 850 O O . TRP A 1 105 ? 7.137 -2.269 -14.550 1.00 70.00 105 TRP A O 1
ATOM 86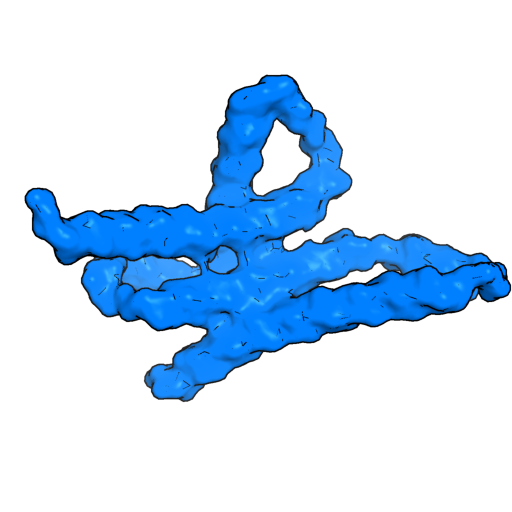0 N N . ILE A 1 106 ? 5.624 -3.789 -13.906 1.00 62.41 106 ILE A N 1
ATOM 861 C CA . ILE A 1 106 ? 6.014 -4.767 -14.925 1.00 62.41 106 ILE A CA 1
ATOM 862 C C . ILE A 1 106 ? 5.591 -4.261 -16.311 1.00 62.41 106 ILE A C 1
ATOM 864 O O . ILE A 1 106 ? 4.473 -4.478 -16.771 1.00 62.41 106 ILE A O 1
ATOM 868 N N . ASP A 1 107 ? 6.531 -3.619 -16.994 1.00 59.03 107 ASP A N 1
ATOM 869 C CA . ASP A 1 107 ? 6.461 -3.390 -18.427 1.00 59.03 107 ASP A CA 1
ATOM 870 C C . ASP A 1 107 ? 6.758 -4.720 -19.145 1.00 59.03 107 ASP A C 1
ATOM 872 O O . ASP A 1 107 ? 7.899 -5.186 -19.224 1.00 59.03 107 ASP A O 1
ATOM 876 N N . ILE A 1 108 ? 5.695 -5.375 -19.617 1.00 53.91 108 ILE A N 1
ATOM 877 C CA . ILE A 1 108 ? 5.767 -6.642 -20.361 1.00 53.91 108 ILE A CA 1
ATOM 878 C C . ILE A 1 108 ? 6.625 -6.466 -21.621 1.00 53.91 108 ILE A C 1
ATOM 880 O O . ILE A 1 108 ? 7.357 -7.382 -21.994 1.00 53.91 108 ILE A O 1
ATOM 884 N N . GLU A 1 109 ? 6.596 -5.285 -22.238 1.00 46.50 109 GLU A N 1
ATOM 885 C CA . GLU A 1 109 ? 7.373 -4.957 -23.429 1.00 46.50 109 GLU A CA 1
ATOM 886 C C . GLU A 1 109 ? 8.865 -4.829 -23.091 1.00 46.50 109 GLU A C 1
ATOM 888 O O . GLU A 1 109 ? 9.715 -5.318 -23.837 1.00 46.50 109 GLU A O 1
ATOM 893 N N . ALA A 1 110 ? 9.203 -4.284 -21.918 1.00 54.78 110 ALA A N 1
ATOM 894 C CA . ALA A 1 110 ? 10.574 -4.273 -21.410 1.00 54.78 110 ALA A CA 1
ATOM 895 C C . ALA A 1 110 ? 11.095 -5.685 -21.105 1.00 54.78 110 ALA A C 1
ATOM 897 O O . ALA A 1 110 ? 12.243 -5.975 -21.433 1.00 54.78 110 ALA A O 1
ATOM 898 N N . ILE A 1 111 ? 10.270 -6.573 -20.532 1.00 55.66 111 ILE A N 1
ATOM 899 C CA . ILE A 1 111 ? 10.639 -7.981 -20.288 1.00 55.66 111 ILE A CA 1
ATOM 900 C C . ILE A 1 111 ? 10.845 -8.722 -21.612 1.00 55.66 111 ILE A C 1
ATOM 902 O O . ILE A 1 111 ? 11.848 -9.416 -21.772 1.00 55.66 111 ILE A O 1
ATOM 906 N N . MET A 1 112 ? 9.935 -8.562 -22.577 1.00 50.75 112 MET A N 1
ATOM 907 C CA . MET A 1 112 ? 10.043 -9.215 -23.885 1.00 50.75 112 MET A CA 1
ATOM 908 C C . MET A 1 112 ? 11.264 -8.726 -24.673 1.00 50.75 112 MET A C 1
ATOM 910 O O . MET A 1 112 ? 12.032 -9.546 -25.172 1.00 50.75 112 MET A O 1
ATOM 914 N N . ASN A 1 113 ? 11.520 -7.415 -24.694 1.00 55.47 113 ASN A N 1
ATOM 915 C CA . ASN A 1 113 ? 12.719 -6.841 -25.311 1.00 55.47 113 ASN A CA 1
ATOM 916 C C . ASN A 1 113 ? 14.021 -7.247 -24.589 1.00 55.47 113 ASN A C 1
ATOM 918 O O . ASN A 1 113 ? 15.089 -7.245 -25.205 1.00 55.47 113 ASN A O 1
ATOM 922 N N . TYR A 1 114 ? 13.948 -7.618 -23.305 1.00 57.00 114 TYR A N 1
ATOM 923 C CA . TYR A 1 114 ? 15.083 -8.134 -22.532 1.00 57.00 114 TYR A CA 1
ATOM 924 C C . TYR A 1 114 ? 15.514 -9.539 -22.964 1.00 57.00 114 TYR A C 1
ATOM 926 O O . TYR A 1 114 ? 16.701 -9.856 -22.920 1.00 57.00 114 TYR A O 1
ATOM 934 N N . PHE A 1 115 ? 14.566 -10.380 -23.389 1.00 56.81 115 PHE A N 1
ATOM 935 C CA . PHE A 1 115 ? 14.870 -11.701 -23.946 1.00 56.81 115 PHE A CA 1
ATOM 936 C C . PHE A 1 115 ? 15.379 -11.625 -25.393 1.00 56.81 115 PHE A C 1
ATOM 938 O O . PHE A 1 115 ? 16.090 -12.530 -25.825 1.00 56.81 115 PHE A O 1
ATOM 945 N N . ASP A 1 116 ? 15.058 -10.545 -26.113 1.00 57.16 116 ASP A N 1
ATOM 946 C CA . ASP A 1 116 ? 15.397 -10.369 -27.532 1.00 57.16 116 ASP A CA 1
ATOM 947 C C . ASP A 1 116 ? 16.761 -9.671 -27.751 1.00 57.16 116 ASP A C 1
ATOM 949 O O . ASP A 1 116 ? 17.461 -9.910 -28.738 1.00 57.16 116 ASP A O 1
ATOM 953 N N . ARG A 1 117 ? 17.222 -8.834 -26.806 1.00 53.56 117 ARG A N 1
ATOM 954 C CA . ARG A 1 117 ? 18.535 -8.167 -26.897 1.00 53.56 117 ARG A CA 1
ATOM 955 C C . ARG A 1 117 ? 19.660 -9.017 -26.305 1.00 53.56 117 ARG A C 1
ATOM 957 O O . ARG A 1 117 ? 19.880 -9.063 -25.101 1.00 53.56 117 ARG A O 1
ATOM 964 N N . SER A 1 118 ? 20.438 -9.616 -27.203 1.00 52.44 118 SER A N 1
ATOM 965 C CA . SER A 1 118 ? 21.746 -10.244 -26.979 1.00 52.44 118 SER A CA 1
ATOM 966 C C . SER A 1 118 ? 22.600 -9.606 -25.857 1.00 52.44 118 SER A C 1
ATOM 968 O O . SER A 1 118 ? 23.313 -8.629 -26.082 1.00 52.44 118 SER A O 1
ATOM 970 N N . TYR A 1 119 ? 22.590 -10.239 -24.680 1.00 52.09 119 TYR A N 1
ATOM 971 C CA . TYR A 1 119 ? 23.772 -10.648 -23.897 1.00 52.09 119 TYR A CA 1
ATOM 972 C C . TYR A 1 119 ? 24.922 -9.616 -23.725 1.00 52.09 119 TYR A C 1
ATOM 974 O O . TYR A 1 119 ? 26.082 -9.934 -23.991 1.00 52.09 119 TYR A O 1
ATOM 982 N N . LYS A 1 120 ? 24.653 -8.377 -23.274 1.00 52.56 120 LYS A N 1
ATOM 983 C CA . LYS A 1 120 ? 25.732 -7.416 -22.924 1.00 52.56 120 LYS A CA 1
ATOM 984 C C . LYS A 1 120 ? 25.787 -6.912 -21.474 1.00 52.56 120 LYS A C 1
ATOM 986 O O . LYS A 1 120 ? 26.866 -6.494 -21.080 1.00 52.56 120 LYS A O 1
ATOM 991 N N . ASP A 1 121 ? 24.738 -7.063 -20.658 1.00 60.41 121 ASP A N 1
ATOM 992 C CA . ASP A 1 121 ? 24.734 -6.588 -19.253 1.00 60.41 121 ASP A CA 1
ATOM 993 C C . ASP A 1 121 ? 23.989 -7.530 -18.280 1.00 60.41 121 ASP A C 1
ATOM 995 O O . ASP A 1 121 ? 22.984 -7.188 -17.656 1.00 60.41 121 ASP A O 1
ATOM 999 N N . HIS A 1 122 ? 24.477 -8.766 -18.119 1.00 63.12 122 HIS A N 1
ATOM 1000 C CA . HIS A 1 122 ? 23.849 -9.749 -17.214 1.00 63.12 122 HIS A CA 1
ATOM 1001 C C . HIS A 1 122 ? 23.820 -9.318 -15.751 1.00 63.12 122 HIS A C 1
ATOM 1003 O O . HIS A 1 122 ? 22.893 -9.672 -15.026 1.00 63.12 122 HIS A O 1
ATOM 1009 N N . THR A 1 123 ? 24.824 -8.576 -15.293 1.00 66.50 123 THR A N 1
ATOM 1010 C CA . THR A 1 123 ? 24.920 -8.145 -13.895 1.00 66.50 123 THR A CA 1
ATOM 1011 C C . THR A 1 123 ? 23.850 -7.122 -13.535 1.00 66.50 123 THR A C 1
ATOM 1013 O O . THR A 1 123 ? 23.241 -7.240 -12.473 1.00 66.50 123 THR A O 1
ATOM 1016 N N . GLU A 1 124 ? 23.560 -6.166 -14.419 1.00 64.31 124 GLU A N 1
ATOM 1017 C CA . GLU A 1 124 ? 22.489 -5.191 -14.189 1.00 64.31 124 GLU A CA 1
ATOM 1018 C C . GLU A 1 124 ? 21.111 -5.852 -14.263 1.00 64.31 124 GLU A C 1
ATOM 1020 O O . GLU A 1 124 ? 20.268 -5.629 -13.393 1.00 64.31 124 GLU A O 1
ATOM 1025 N N . ALA A 1 125 ? 20.921 -6.748 -15.234 1.00 66.25 125 ALA A N 1
ATOM 1026 C CA . ALA A 1 125 ? 19.706 -7.539 -15.391 1.00 66.25 125 ALA A CA 1
ATOM 1027 C C . ALA A 1 125 ? 19.368 -8.347 -14.133 1.00 66.25 125 ALA A C 1
ATOM 1029 O O . ALA A 1 125 ? 18.270 -8.256 -13.581 1.00 66.25 125 ALA A O 1
ATOM 1030 N N . VAL A 1 126 ? 20.344 -9.113 -13.642 1.00 72.06 126 VAL A N 1
ATOM 1031 C CA . VAL A 1 126 ? 20.199 -9.934 -12.437 1.00 72.06 126 VAL A CA 1
ATOM 1032 C C . VAL A 1 126 ? 19.907 -9.052 -11.226 1.00 72.06 126 VAL A C 1
ATOM 1034 O O . VAL A 1 126 ? 19.057 -9.399 -10.408 1.00 72.06 126 VAL A O 1
ATOM 1037 N N . PHE A 1 127 ? 20.537 -7.881 -11.122 1.00 70.94 127 PHE A N 1
ATOM 1038 C CA . PHE A 1 127 ? 20.294 -6.958 -10.018 1.00 70.94 127 PHE A CA 1
ATOM 1039 C C . PHE A 1 127 ? 18.879 -6.360 -10.033 1.00 70.94 127 PHE A C 1
ATOM 1041 O O . PHE A 1 127 ? 18.261 -6.231 -8.974 1.00 70.94 127 PHE A O 1
ATOM 1048 N N . ILE A 1 128 ? 18.332 -6.046 -11.212 1.00 72.56 128 ILE A N 1
ATOM 1049 C CA . ILE A 1 128 ? 16.941 -5.591 -11.371 1.00 72.56 128 ILE A CA 1
ATOM 1050 C C . ILE A 1 128 ? 15.967 -6.695 -10.948 1.00 72.56 128 ILE A C 1
ATOM 1052 O O . ILE A 1 128 ? 15.049 -6.436 -10.167 1.00 72.56 128 ILE A O 1
ATOM 1056 N N . VAL A 1 129 ? 16.197 -7.935 -11.389 1.00 78.06 129 VAL A N 1
ATOM 1057 C CA . VAL A 1 129 ? 15.358 -9.089 -11.025 1.00 78.06 129 VAL A CA 1
ATOM 1058 C C . VAL A 1 129 ? 15.413 -9.366 -9.521 1.00 78.06 129 VAL A C 1
ATOM 1060 O O . VAL A 1 129 ? 14.372 -9.565 -8.896 1.00 78.06 129 VAL A O 1
ATOM 1063 N N . ILE A 1 130 ? 16.599 -9.323 -8.905 1.00 80.19 130 ILE A N 1
ATOM 1064 C CA . ILE A 1 130 ? 16.754 -9.502 -7.453 1.00 80.19 130 ILE A CA 1
ATOM 1065 C C . ILE A 1 130 ? 16.016 -8.399 -6.694 1.00 80.19 130 ILE A C 1
ATOM 1067 O O . ILE A 1 130 ? 15.271 -8.700 -5.763 1.00 80.19 130 ILE A O 1
ATOM 1071 N N . LYS A 1 131 ? 16.170 -7.130 -7.094 1.00 76.19 131 LYS A N 1
ATOM 1072 C CA . LYS A 1 131 ? 15.432 -6.012 -6.485 1.00 76.19 131 LYS A CA 1
ATOM 1073 C C . LYS A 1 131 ? 13.927 -6.226 -6.572 1.00 76.19 131 LYS A C 1
ATOM 1075 O O . LYS A 1 131 ? 13.239 -6.078 -5.566 1.00 76.19 131 LYS A O 1
ATOM 1080 N N . PHE A 1 132 ? 13.430 -6.613 -7.744 1.00 80.62 132 PHE A N 1
ATOM 1081 C CA . PHE A 1 132 ? 12.016 -6.903 -7.943 1.00 80.62 132 PHE A CA 1
ATOM 1082 C C . PHE A 1 132 ? 11.533 -8.028 -7.015 1.00 80.62 132 PHE A C 1
ATOM 1084 O O . PHE A 1 132 ? 10.555 -7.850 -6.291 1.00 80.62 132 PHE A O 1
ATOM 1091 N N . LEU A 1 133 ? 12.263 -9.148 -6.956 1.00 84.88 133 LEU A N 1
ATOM 1092 C CA . LEU A 1 133 ? 11.945 -10.268 -6.067 1.00 84.88 133 LEU A CA 1
ATOM 1093 C C . LEU A 1 133 ? 11.930 -9.853 -4.594 1.00 84.88 133 LEU A C 1
ATOM 1095 O O . LEU A 1 133 ? 11.008 -10.221 -3.873 1.00 84.88 133 LEU A O 1
ATOM 1099 N N . VAL A 1 134 ? 12.905 -9.061 -4.140 1.00 85.38 134 VAL A N 1
ATOM 1100 C CA . VAL A 1 134 ? 12.956 -8.565 -2.755 1.00 85.38 134 VAL A CA 1
ATOM 1101 C C . VAL A 1 134 ? 11.735 -7.703 -2.430 1.00 85.38 134 VAL A C 1
ATOM 1103 O O . VAL A 1 134 ? 11.138 -7.868 -1.364 1.00 85.38 134 VAL A O 1
ATOM 1106 N N . VAL A 1 135 ? 11.324 -6.816 -3.339 1.00 84.75 135 VAL A N 1
ATOM 1107 C CA . VAL A 1 135 ? 10.146 -5.959 -3.138 1.00 84.75 135 VAL A CA 1
ATOM 1108 C C . VAL A 1 135 ? 8.864 -6.795 -3.089 1.00 84.75 135 VAL A C 1
ATOM 1110 O O . VAL A 1 135 ? 8.068 -6.631 -2.163 1.00 84.75 135 VAL A O 1
ATOM 1113 N N . VAL A 1 136 ? 8.696 -7.754 -4.006 1.00 87.69 136 VAL A N 1
ATOM 1114 C CA . VAL A 1 136 ? 7.545 -8.673 -4.012 1.00 87.69 136 VAL A CA 1
ATOM 1115 C C . VAL A 1 136 ? 7.501 -9.512 -2.736 1.00 87.69 136 VAL A C 1
ATOM 1117 O O . VAL A 1 136 ? 6.463 -9.574 -2.078 1.00 87.69 136 VAL A O 1
ATOM 1120 N N . LEU A 1 137 ? 8.624 -10.116 -2.338 1.00 90.06 137 LEU A N 1
ATOM 1121 C CA . LEU A 1 137 ? 8.716 -10.910 -1.111 1.00 90.06 137 LEU A CA 1
ATOM 1122 C C . LEU A 1 137 ? 8.403 -10.070 0.129 1.00 90.06 137 LEU A C 1
ATOM 1124 O O . LEU A 1 137 ? 7.720 -10.553 1.028 1.00 90.06 137 LEU A O 1
ATOM 1128 N N . THR A 1 138 ? 8.836 -8.808 0.160 1.00 88.50 138 THR A N 1
ATOM 1129 C CA . THR A 1 138 ? 8.493 -7.869 1.237 1.00 88.50 138 THR A CA 1
ATOM 1130 C C . THR A 1 138 ? 6.989 -7.601 1.275 1.00 88.50 138 THR A C 1
ATOM 1132 O O . THR A 1 138 ? 6.380 -7.669 2.343 1.00 88.50 138 THR A O 1
ATOM 1135 N N . GLY A 1 139 ? 6.366 -7.356 0.118 1.00 87.12 139 GLY A N 1
ATOM 1136 C CA . GLY A 1 139 ? 4.919 -7.162 0.014 1.00 87.12 139 GLY A CA 1
ATOM 1137 C C . GLY A 1 139 ? 4.126 -8.378 0.503 1.00 87.12 139 GLY A C 1
ATOM 1138 O O . GLY A 1 139 ? 3.216 -8.240 1.325 1.00 87.12 139 GLY A O 1
ATOM 1139 N N . ILE A 1 140 ? 4.528 -9.582 0.076 1.00 90.75 140 ILE A N 1
ATOM 1140 C CA . ILE A 1 140 ? 3.943 -10.853 0.531 1.00 90.75 140 ILE A CA 1
ATOM 1141 C C . ILE A 1 140 ? 4.133 -11.020 2.040 1.00 90.75 140 ILE A C 1
ATOM 1143 O O . ILE A 1 140 ? 3.177 -11.333 2.743 1.00 90.75 140 ILE A O 1
ATOM 1147 N N . PHE A 1 141 ? 5.343 -10.797 2.555 1.00 92.00 141 PHE A N 1
ATOM 1148 C CA . PHE A 1 141 ? 5.653 -10.943 3.975 1.00 92.00 141 PHE A CA 1
ATOM 1149 C C . PHE A 1 141 ? 4.771 -10.044 4.850 1.00 92.00 141 PHE A C 1
ATOM 1151 O O . PHE A 1 141 ? 4.181 -10.519 5.821 1.00 92.00 141 PHE A O 1
ATOM 1158 N N . LEU A 1 142 ? 4.625 -8.768 4.481 1.00 88.56 142 LEU A N 1
ATOM 1159 C CA . LEU A 1 142 ? 3.776 -7.815 5.199 1.00 88.56 142 LEU A CA 1
ATOM 1160 C C . LEU A 1 142 ? 2.299 -8.233 5.178 1.00 88.56 142 LEU A C 1
ATOM 1162 O O . LEU A 1 142 ? 1.620 -8.178 6.207 1.00 88.56 142 LEU A O 1
ATOM 1166 N N . TYR A 1 143 ? 1.811 -8.716 4.033 1.00 88.06 143 TYR A N 1
ATOM 1167 C CA . TYR A 1 143 ? 0.443 -9.214 3.917 1.00 88.06 143 TYR A CA 1
ATOM 1168 C C . TYR A 1 143 ? 0.210 -10.494 4.736 1.00 88.06 143 TYR A C 1
ATOM 1170 O O . TYR A 1 143 ? -0.797 -10.612 5.436 1.00 88.06 143 TYR A O 1
ATOM 1178 N N . LEU A 1 144 ? 1.158 -11.435 4.721 1.00 87.38 144 LEU A N 1
ATOM 1179 C CA . LEU A 1 144 ? 1.093 -12.654 5.528 1.00 87.38 144 LEU A CA 1
ATOM 1180 C C . LEU A 1 144 ? 1.158 -12.355 7.028 1.00 87.38 144 LEU A C 1
ATOM 1182 O O . LEU A 1 144 ? 0.486 -13.027 7.810 1.00 87.38 144 LEU A O 1
ATOM 1186 N N . HIS A 1 145 ? 1.922 -11.340 7.440 1.00 86.75 145 HIS A N 1
ATOM 1187 C CA . HIS A 1 145 ? 1.949 -10.889 8.829 1.00 86.75 145 HIS A CA 1
ATOM 1188 C C . HIS A 1 145 ? 0.565 -10.401 9.281 1.00 86.75 145 HIS A C 1
ATOM 1190 O O . HIS A 1 145 ? 0.078 -10.815 10.337 1.00 86.75 145 HIS A O 1
ATOM 1196 N N . TYR A 1 146 ? -0.112 -9.601 8.451 1.00 86.69 146 TYR A N 1
ATOM 1197 C CA . TYR A 1 146 ? -1.508 -9.227 8.684 1.00 86.69 146 TYR A CA 1
ATOM 1198 C C . TYR A 1 146 ? -2.421 -10.458 8.763 1.00 86.69 146 TYR A C 1
ATOM 1200 O O . TYR A 1 146 ? -3.170 -10.605 9.729 1.00 86.69 146 TYR A O 1
ATOM 1208 N N . LEU A 1 147 ? -2.330 -11.378 7.799 1.00 84.12 147 LEU A N 1
ATOM 1209 C CA . LEU A 1 147 ? -3.182 -12.568 7.758 1.00 84.12 147 LEU A CA 1
ATOM 1210 C C . LEU A 1 147 ? -3.017 -13.428 9.022 1.00 84.12 147 LEU A C 1
ATOM 1212 O O . LEU A 1 147 ? -3.999 -13.820 9.648 1.00 84.12 147 LEU A O 1
ATOM 1216 N N . LYS A 1 148 ? -1.771 -13.656 9.451 1.00 84.75 148 LYS A N 1
ATOM 1217 C CA . LYS A 1 148 ? -1.442 -14.405 10.669 1.00 84.75 148 LYS A CA 1
ATOM 1218 C C . LYS A 1 148 ? -2.034 -13.763 11.921 1.00 84.75 148 LYS A C 1
ATOM 1220 O O . LYS A 1 148 ? -2.459 -14.486 12.819 1.00 84.75 148 LYS A O 1
ATOM 1225 N N . SER A 1 149 ? -2.067 -12.432 11.988 1.00 78.00 149 SER A N 1
ATOM 1226 C CA . SER A 1 149 ? -2.678 -11.727 13.119 1.00 78.00 149 SER A CA 1
ATOM 1227 C C . SER A 1 149 ? -4.194 -11.929 13.200 1.00 78.00 149 SER A C 1
ATOM 1229 O O . SER A 1 149 ? -4.728 -11.932 14.295 1.00 78.00 149 SER A O 1
ATOM 1231 N N . ARG A 1 150 ? -4.865 -12.183 12.067 1.00 72.25 150 ARG A N 1
ATOM 1232 C CA . ARG A 1 150 ? -6.326 -12.351 11.974 1.00 72.25 150 ARG A CA 1
ATOM 1233 C C . ARG A 1 150 ? -6.815 -13.788 12.140 1.00 72.25 150 ARG A C 1
ATOM 1235 O O . ARG A 1 150 ? -8.007 -13.984 12.302 1.00 72.25 150 ARG A O 1
ATOM 1242 N N . ILE A 1 151 ? -5.924 -14.777 12.047 1.00 66.44 151 ILE A N 1
ATOM 1243 C CA . ILE A 1 151 ? -6.247 -16.202 12.269 1.00 66.44 151 ILE A CA 1
ATOM 1244 C C . ILE A 1 151 ? -6.240 -16.547 13.769 1.00 66.44 151 ILE A C 1
ATOM 1246 O O . ILE A 1 151 ? -6.768 -17.577 14.172 1.00 66.44 151 ILE A O 1
ATOM 1250 N N . LYS A 1 152 ? -5.610 -15.708 14.600 1.00 52.03 152 LYS A N 1
ATOM 1251 C CA . LYS A 1 152 ? -5.550 -15.899 16.055 1.00 52.03 152 LYS A CA 1
ATOM 1252 C C . LYS A 1 152 ? -6.783 -15.378 16.806 1.00 52.03 152 LYS A C 1
ATOM 1254 O O . LYS A 1 152 ? -6.870 -15.650 18.000 1.00 52.03 152 LYS A O 1
ATOM 1259 N N . ASP A 1 153 ? -7.682 -14.683 16.110 1.00 45.44 153 ASP A N 1
ATOM 1260 C CA . ASP A 1 153 ? -8.962 -14.162 16.610 1.00 45.44 153 ASP A CA 1
ATOM 1261 C C . ASP A 1 153 ? -10.127 -14.996 16.054 1.00 45.44 153 ASP A C 1
ATOM 1263 O O . ASP A 1 153 ? -11.107 -15.218 16.798 1.00 45.44 153 ASP A O 1
#

Organism: NCBI:txid701523

Radius of gyration: 19.08 Å; chains: 1; bounding box: 46×41×58 Å